Protein AF-A0A5M3WZW6-F1 (afdb_monomer_lite)

InterPro domains:
  IPR003206 Diol/glycerol dehydratase, large subunit [PF02286] (5-56)
  IPR016176 Cobalamin (vitamin B12)-dependent enzyme, catalytic [SSF51703] (3-56)
  IPR036999 Diol/glycerol dehydratase, large subunit superfamily [G3DSA:3.20.20.350] (1-60)

pLDDT: mean 85.11, std 18.02, range [44.06, 97.44]

Organism: NCBI:txid150177

Sequence (70 aa):
MTEVGRIRFMDAQPVNLDGFAVENAELGLVALASPHDPEPGLVVRDGVVAELDGVRSYSGWVNVAIVAVN

Radius of gyration: 25.56 Å; chains: 1; bounding box: 35×26×76 Å

Structure (mmCIF, N/CA/C/O backbone):
data_AF-A0A5M3WZW6-F1
#
_entry.id   AF-A0A5M3WZW6-F1
#
loop_
_atom_site.group_PDB
_atom_site.id
_atom_site.type_symbol
_atom_site.label_atom_id
_atom_site.label_alt_id
_atom_site.label_comp_id
_atom_site.label_asym_id
_atom_site.label_entity_id
_atom_site.label_seq_id
_atom_site.pdbx_PDB_ins_code
_atom_site.Cartn_x
_atom_site.Cartn_y
_atom_site.Cartn_z
_atom_site.occupancy
_atom_site.B_iso_or_equiv
_atom_site.auth_seq_id
_atom_site.auth_comp_id
_atom_site.auth_asym_id
_atom_site.auth_atom_id
_atom_site.pdbx_PDB_model_num
ATOM 1 N N . MET A 1 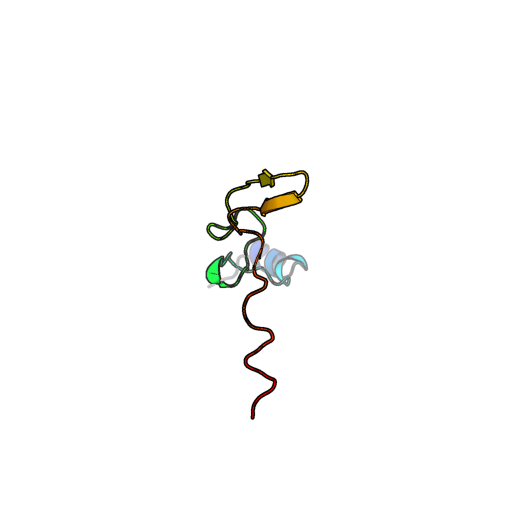1 ? 17.634 -17.273 -32.813 1.00 57.16 1 MET A N 1
ATOM 2 C CA . MET A 1 1 ? 16.409 -16.456 -32.734 1.00 57.16 1 MET A CA 1
ATOM 3 C C .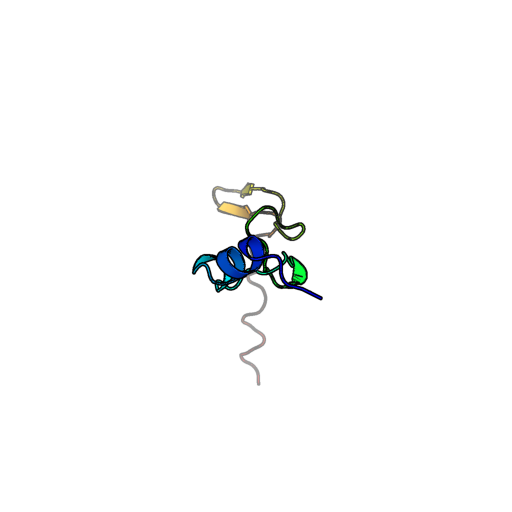 MET A 1 1 ? 16.769 -15.084 -33.273 1.00 57.16 1 MET A C 1
ATOM 5 O O . MET A 1 1 ? 17.574 -14.411 -32.647 1.00 57.16 1 MET A O 1
ATOM 9 N N . THR A 1 2 ? 16.322 -14.721 -34.472 1.00 59.94 2 THR A N 1
ATOM 10 C CA . THR A 1 2 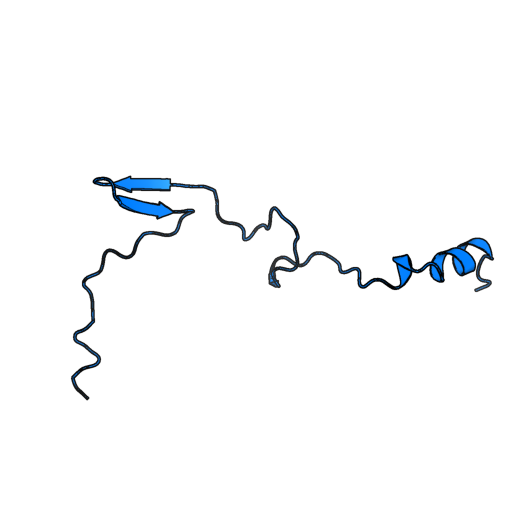? 16.635 -13.401 -35.037 1.00 59.94 2 THR A CA 1
ATOM 11 C C . THR A 1 2 ? 15.735 -12.386 -34.347 1.00 59.94 2 THR A C 1
ATOM 13 O O . THR A 1 2 ? 14.519 -12.443 -34.516 1.00 59.94 2 THR A O 1
ATOM 16 N N . GLU A 1 3 ? 16.302 -11.506 -33.527 1.00 68.62 3 GLU A N 1
ATOM 17 C CA . GLU A 1 3 ? 15.538 -10.409 -32.932 1.00 68.62 3 GLU A CA 1
ATOM 18 C C . GLU A 1 3 ? 14.924 -9.550 -34.042 1.00 68.62 3 GLU A C 1
ATOM 20 O O . GLU A 1 3 ? 15.614 -9.063 -34.942 1.00 68.62 3 GLU A O 1
ATOM 25 N N . VAL A 1 4 ? 13.605 -9.367 -33.992 1.00 83.50 4 VAL A N 1
ATOM 26 C CA . VAL A 1 4 ? 12.896 -8.472 -34.909 1.00 83.50 4 VAL A CA 1
ATOM 27 C C . VAL A 1 4 ? 13.291 -7.042 -34.545 1.00 83.50 4 VAL A C 1
ATOM 29 O O . VAL A 1 4 ? 13.107 -6.624 -33.405 1.00 83.50 4 VAL A O 1
ATOM 32 N N . GLY A 1 5 ? 13.814 -6.268 -35.502 1.00 84.19 5 GLY A N 1
ATOM 33 C CA . GLY A 1 5 ? 14.470 -4.978 -35.228 1.00 84.19 5 GLY A CA 1
ATOM 34 C C . GLY A 1 5 ? 13.642 -3.951 -34.439 1.00 84.19 5 GLY A C 1
ATOM 35 O O . GLY A 1 5 ? 14.221 -3.121 -33.744 1.00 84.19 5 GLY A O 1
ATOM 36 N N . ARG A 1 6 ? 12.304 -4.030 -34.495 1.00 90.31 6 ARG A N 1
ATOM 37 C CA . ARG A 1 6 ? 11.400 -3.208 -33.674 1.00 90.31 6 ARG A CA 1
ATOM 38 C C . ARG A 1 6 ? 11.474 -3.562 -32.186 1.00 90.31 6 ARG A C 1
ATOM 40 O O . ARG A 1 6 ? 11.500 -2.653 -31.369 1.00 90.31 6 ARG A O 1
ATOM 47 N N . ILE A 1 7 ? 11.514 -4.849 -31.848 1.00 91.75 7 ILE A N 1
ATOM 48 C CA . ILE A 1 7 ? 11.519 -5.319 -30.456 1.00 91.75 7 ILE A CA 1
ATOM 49 C C . ILE A 1 7 ? 12.828 -4.917 -29.782 1.00 91.75 7 ILE A C 1
ATOM 51 O O . ILE A 1 7 ? 12.795 -4.238 -28.767 1.00 91.75 7 ILE A O 1
ATOM 55 N N . ARG A 1 8 ? 13.966 -5.136 -30.452 1.00 89.56 8 ARG A N 1
ATOM 56 C CA . ARG A 1 8 ? 15.282 -4.674 -29.978 1.00 89.56 8 ARG A CA 1
ATOM 57 C C . ARG A 1 8 ? 15.332 -3.167 -29.691 1.00 89.56 8 ARG A C 1
ATOM 59 O O . ARG A 1 8 ? 15.977 -2.731 -28.746 1.00 89.56 8 ARG A O 1
ATOM 66 N N . PHE A 1 9 ? 14.683 -2.350 -30.526 1.00 92.19 9 PHE A N 1
ATOM 67 C CA . PHE A 1 9 ? 14.592 -0.904 -30.291 1.00 92.19 9 PHE A CA 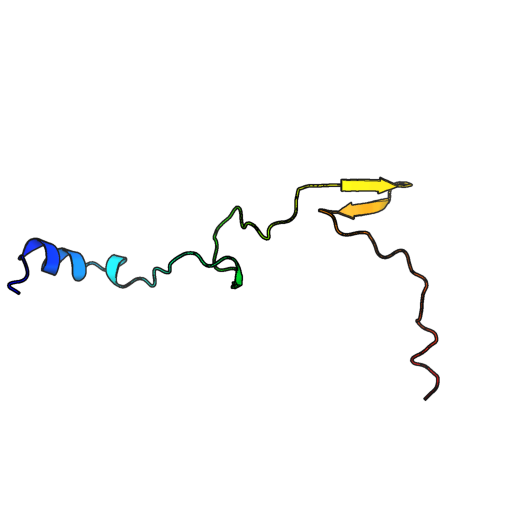1
ATOM 68 C C . PHE A 1 9 ? 13.722 -0.573 -29.069 1.00 92.19 9 PHE A C 1
ATOM 70 O O . PHE A 1 9 ? 14.052 0.341 -28.313 1.00 92.19 9 PHE A O 1
ATOM 77 N N . MET A 1 10 ? 12.619 -1.303 -28.886 1.00 92.75 10 MET A N 1
ATOM 78 C CA . MET A 1 10 ? 11.705 -1.119 -27.761 1.00 92.75 10 MET A CA 1
ATOM 79 C C . MET A 1 10 ? 12.328 -1.578 -26.436 1.00 92.75 10 MET A C 1
ATOM 81 O O . MET A 1 10 ? 12.214 -0.856 -25.454 1.00 92.75 10 MET A O 1
ATOM 85 N N . ASP A 1 11 ? 13.058 -2.690 -26.400 1.00 92.44 11 ASP A N 1
ATOM 86 C CA . ASP A 1 11 ? 13.698 -3.200 -25.174 1.00 92.44 11 ASP A CA 1
ATOM 87 C C . ASP A 1 11 ? 14.755 -2.237 -24.613 1.00 92.44 11 ASP A C 1
ATOM 89 O O . ASP A 1 11 ? 14.945 -2.149 -23.405 1.00 92.44 11 ASP A O 1
ATOM 93 N N . ALA A 1 12 ? 15.398 -1.449 -25.479 1.00 93.62 12 ALA A N 1
ATOM 94 C CA . ALA A 1 12 ? 16.360 -0.426 -25.075 1.00 93.62 12 ALA A CA 1
ATOM 95 C C . ALA A 1 12 ? 15.716 0.882 -24.568 1.00 93.62 12 ALA A C 1
ATOM 97 O O . ALA A 1 12 ? 16.440 1.816 -24.215 1.00 93.62 12 ALA A O 1
ATOM 98 N N . GLN A 1 13 ? 14.383 1.006 -24.579 1.00 96.12 13 GLN A N 1
ATOM 99 C CA . GLN A 1 13 ? 13.720 2.216 -24.089 1.00 96.12 13 GLN A CA 1
ATOM 100 C C . GLN A 1 13 ? 13.865 2.335 -22.564 1.00 96.12 13 GLN A C 1
ATOM 102 O O . GLN A 1 13 ? 13.724 1.325 -21.878 1.00 96.12 13 GLN A O 1
ATOM 107 N N . PRO A 1 14 ? 14.064 3.551 -22.012 1.00 96.44 14 PRO A N 1
ATOM 108 C CA . PRO A 1 14 ? 14.314 3.744 -20.580 1.00 96.44 14 PRO A CA 1
ATOM 109 C C . PRO A 1 14 ? 13.278 3.096 -19.658 1.00 96.44 14 PRO A C 1
ATOM 111 O O . PRO A 1 14 ? 13.653 2.525 -18.646 1.00 96.44 14 PRO A O 1
ATOM 114 N N . VAL A 1 15 ? 11.998 3.109 -20.050 1.00 95.00 15 VAL A N 1
ATOM 115 C CA . VAL A 1 15 ? 10.904 2.492 -19.281 1.00 95.00 15 VAL A CA 1
ATOM 116 C C . VAL A 1 15 ? 11.119 0.995 -19.049 1.00 95.00 15 VAL A C 1
ATOM 118 O O . VAL A 1 15 ? 10.809 0.486 -17.986 1.00 95.00 15 VAL A O 1
ATOM 121 N N . ASN A 1 16 ? 11.700 0.273 -20.008 1.00 93.81 16 ASN A N 1
ATOM 122 C CA . ASN A 1 16 ? 11.907 -1.173 -19.887 1.00 93.81 16 ASN A CA 1
ATOM 123 C C . ASN A 1 16 ? 13.110 -1.530 -19.001 1.00 93.81 16 ASN A C 1
ATOM 125 O O . ASN A 1 16 ? 13.366 -2.707 -18.760 1.00 93.81 16 ASN A O 1
ATOM 129 N N . LEU A 1 17 ? 13.844 -0.521 -18.525 1.00 92.31 17 LEU A N 1
ATOM 130 C CA . LEU A 1 17 ? 14.935 -0.666 -17.566 1.00 92.31 17 LEU A CA 1
ATOM 131 C C . LEU A 1 17 ? 14.479 -0.376 -16.128 1.00 92.31 17 LEU A C 1
ATOM 133 O O . LEU A 1 17 ? 15.269 -0.545 -15.197 1.00 92.31 17 LEU A O 1
ATOM 137 N N . ASP A 1 18 ? 13.221 0.035 -15.941 1.00 95.50 18 ASP A N 1
ATOM 138 C CA . ASP A 1 18 ? 12.620 0.201 -14.624 1.00 95.50 18 ASP A CA 1
ATOM 139 C C . ASP A 1 18 ? 12.345 -1.164 -13.972 1.00 95.50 18 ASP A C 1
ATOM 141 O O . ASP A 1 18 ? 12.066 -2.174 -14.626 1.00 95.50 18 ASP A O 1
ATOM 145 N N . GLY A 1 19 ? 12.407 -1.198 -12.642 1.00 92.75 19 GLY A N 1
ATOM 146 C CA . GLY A 1 19 ? 12.113 -2.393 -11.859 1.00 92.75 19 GLY A CA 1
ATOM 147 C C . GLY A 1 19 ? 10.611 -2.633 -11.731 1.00 92.75 19 GLY A C 1
ATOM 148 O O . GLY A 1 19 ? 10.013 -2.231 -10.735 1.00 92.75 19 GLY A O 1
ATOM 149 N N . PHE A 1 20 ? 10.003 -3.312 -12.703 1.00 93.75 20 PHE A N 1
ATOM 150 C CA . PHE A 1 20 ? 8.636 -3.819 -12.568 1.00 93.75 20 PHE A CA 1
ATOM 151 C C . PHE A 1 20 ? 8.623 -5.174 -11.862 1.00 93.75 20 PHE A C 1
ATOM 153 O O . PHE A 1 20 ? 9.388 -6.079 -12.197 1.00 93.75 20 PHE A O 1
ATOM 160 N N . ALA A 1 21 ? 7.724 -5.321 -10.893 1.00 93.62 21 ALA A N 1
ATOM 161 C CA . ALA A 1 21 ? 7.509 -6.558 -10.158 1.00 93.62 21 ALA A CA 1
ATOM 162 C C . ALA A 1 21 ? 6.067 -7.039 -10.335 1.00 93.62 21 ALA A C 1
ATOM 164 O O . ALA A 1 21 ? 5.155 -6.251 -10.580 1.00 93.62 21 ALA A O 1
ATOM 165 N N . VAL A 1 22 ? 5.875 -8.349 -10.195 1.00 96.44 22 VAL A N 1
ATOM 166 C CA . VAL A 1 22 ? 4.542 -8.943 -10.073 1.00 96.44 22 VAL A CA 1
ATOM 167 C C . VAL A 1 22 ? 4.034 -8.702 -8.654 1.00 96.44 22 VAL A C 1
ATOM 169 O O . VAL A 1 22 ? 4.821 -8.729 -7.706 1.00 96.44 22 VAL A O 1
ATOM 172 N N . GLU A 1 23 ? 2.729 -8.481 -8.509 1.00 96.75 23 GLU A N 1
ATOM 173 C CA . GLU A 1 23 ? 2.104 -8.303 -7.201 1.00 96.75 23 GLU A CA 1
ATOM 174 C C . GLU A 1 23 ? 2.323 -9.522 -6.293 1.00 96.75 23 GLU A C 1
ATOM 176 O O . GLU A 1 23 ? 2.249 -10.676 -6.725 1.00 96.75 23 GLU A O 1
ATOM 181 N N . ASN A 1 24 ? 2.582 -9.259 -5.013 1.00 97.06 24 ASN A N 1
ATOM 182 C CA . ASN A 1 24 ? 2.735 -10.279 -3.985 1.00 97.06 24 ASN A CA 1
ATOM 183 C C . ASN A 1 24 ? 2.209 -9.763 -2.637 1.00 97.06 24 ASN A C 1
ATOM 185 O O . ASN A 1 24 ? 2.923 -9.089 -1.892 1.00 97.06 24 ASN A O 1
ATOM 189 N N . ALA A 1 25 ? 0.959 -10.109 -2.322 1.00 97.06 25 ALA A N 1
ATOM 190 C CA . ALA A 1 25 ? 0.277 -9.675 -1.104 1.00 97.06 25 ALA A CA 1
ATOM 191 C C . ALA A 1 25 ? 0.953 -10.181 0.183 1.00 97.06 25 ALA A C 1
ATOM 193 O O . ALA A 1 25 ? 1.005 -9.446 1.164 1.00 97.06 25 ALA A O 1
ATOM 194 N N . GLU A 1 26 ? 1.536 -11.385 0.167 1.00 97.44 26 GLU A N 1
ATOM 195 C CA . GLU A 1 26 ? 2.231 -11.969 1.328 1.00 97.44 26 GLU A CA 1
ATOM 196 C C . GLU A 1 26 ? 3.449 -11.143 1.761 1.00 97.44 26 GLU A C 1
ATOM 198 O O . GLU A 1 26 ? 3.835 -11.147 2.927 1.00 97.44 26 GLU A O 1
ATOM 203 N N . LEU A 1 27 ? 4.062 -10.422 0.818 1.00 96.19 27 LEU A N 1
ATOM 204 C CA . LEU A 1 27 ? 5.201 -9.537 1.067 1.00 96.19 27 LEU A CA 1
ATOM 205 C C . LEU A 1 27 ? 4.802 -8.057 1.169 1.00 96.19 27 LEU A C 1
ATOM 207 O O . LEU A 1 27 ? 5.678 -7.198 1.255 1.00 96.19 27 LEU A O 1
ATOM 211 N N . GLY A 1 28 ? 3.504 -7.743 1.110 1.00 95.44 28 GLY A N 1
ATOM 212 C CA . GLY A 1 28 ? 3.013 -6.365 1.029 1.00 95.44 28 GLY A CA 1
ATOM 213 C C . GLY A 1 28 ? 3.343 -5.662 -0.295 1.00 95.44 28 GLY A C 1
ATOM 214 O O . GLY A 1 28 ? 3.266 -4.440 -0.375 1.00 95.44 28 GLY A O 1
ATOM 215 N N . LEU A 1 29 ? 3.714 -6.408 -1.341 1.00 96.88 29 LEU A N 1
ATOM 216 C CA . LEU A 1 29 ? 4.007 -5.883 -2.679 1.00 96.88 29 LEU A CA 1
ATOM 217 C C . LEU A 1 29 ? 2.733 -5.840 -3.527 1.00 96.88 29 LEU A C 1
ATOM 219 O O . LEU A 1 29 ? 2.652 -6.455 -4.587 1.00 96.88 29 LEU A O 1
ATOM 223 N N . VAL A 1 30 ? 1.715 -5.144 -3.041 1.00 97.00 30 VAL A N 1
ATOM 224 C CA . VAL A 1 30 ? 0.466 -4.886 -3.763 1.00 97.00 30 VAL A CA 1
ATOM 225 C C . VAL A 1 30 ? 0.125 -3.416 -3.586 1.00 97.00 30 VAL A C 1
ATOM 227 O O . VAL A 1 30 ? 0.327 -2.858 -2.510 1.00 97.00 30 VAL A O 1
ATOM 230 N N . ALA A 1 31 ? -0.323 -2.759 -4.653 1.00 95.81 31 ALA A N 1
ATOM 231 C CA . ALA A 1 31 ? -0.532 -1.317 -4.601 1.00 95.81 31 ALA A CA 1
ATOM 232 C C . ALA A 1 31 ? -1.734 -0.948 -3.719 1.00 95.81 31 ALA A C 1
ATOM 234 O O . ALA A 1 31 ? -1.641 -0.029 -2.910 1.00 95.81 31 ALA A O 1
ATOM 235 N N . LEU A 1 32 ? -2.862 -1.638 -3.909 1.00 95.62 32 LEU A N 1
ATOM 236 C CA . LEU A 1 32 ? -4.151 -1.384 -3.263 1.00 95.62 32 LEU A CA 1
ATOM 237 C C . LEU A 1 32 ? -4.981 -2.677 -3.239 1.00 95.62 32 LEU A C 1
ATOM 239 O O . LEU A 1 32 ? -4.753 -3.555 -4.068 1.00 95.62 32 LEU A O 1
ATOM 243 N N . ALA A 1 33 ? -5.993 -2.737 -2.366 1.00 94.44 33 ALA A N 1
ATOM 244 C CA . ALA A 1 33 ? -6.972 -3.827 -2.304 1.00 94.44 33 ALA A CA 1
ATOM 245 C C . ALA A 1 33 ? -6.321 -5.204 -2.097 1.00 94.44 33 ALA A C 1
ATOM 247 O O . ALA A 1 33 ? -6.646 -6.184 -2.774 1.00 94.44 33 ALA A O 1
ATOM 248 N N . SER A 1 34 ? -5.387 -5.263 -1.149 1.00 96.81 34 SER A N 1
ATOM 249 C CA . SER A 1 34 ? -4.797 -6.519 -0.712 1.00 96.81 34 SER A CA 1
ATOM 250 C C . SER A 1 34 ? -5.885 -7.431 -0.139 1.00 96.81 34 SER A C 1
ATOM 252 O O . SER A 1 34 ? -6.756 -6.954 0.588 1.00 96.81 34 SER A O 1
ATOM 254 N N . PRO A 1 35 ? -5.814 -8.757 -0.347 1.00 96.38 35 PRO A N 1
ATOM 255 C CA . PRO A 1 35 ? -6.636 -9.696 0.419 1.00 96.38 35 PRO A CA 1
ATOM 256 C C . PRO A 1 35 ? -6.362 -9.634 1.933 1.00 96.38 35 PRO A C 1
ATOM 258 O O . PRO A 1 35 ? -7.176 -10.121 2.712 1.00 96.38 35 PRO A O 1
ATOM 261 N N . HIS A 1 36 ? -5.227 -9.052 2.338 1.00 96.12 36 HIS A N 1
ATOM 262 C CA . HIS A 1 36 ? -4.847 -8.842 3.736 1.00 96.12 36 HIS A CA 1
ATOM 263 C C . HIS A 1 36 ? -5.255 -7.464 4.281 1.00 96.12 36 HIS A C 1
ATOM 265 O O . HIS A 1 36 ? -5.007 -7.194 5.456 1.00 96.12 36 HIS A O 1
ATOM 271 N N . ASP A 1 37 ? -5.858 -6.593 3.463 1.00 96.44 37 ASP A N 1
ATOM 272 C CA . ASP A 1 37 ? -6.396 -5.320 3.951 1.00 96.44 37 ASP A CA 1
ATOM 273 C C . ASP A 1 37 ? -7.608 -5.601 4.863 1.00 96.44 37 ASP A C 1
ATOM 275 O O . ASP A 1 37 ? -8.451 -6.439 4.521 1.00 96.44 37 ASP A O 1
ATOM 279 N N . PRO A 1 38 ? -7.724 -4.941 6.032 1.00 96.31 38 PRO A N 1
ATOM 280 C CA . PRO A 1 38 ? -8.848 -5.171 6.926 1.00 96.31 38 PRO A CA 1
ATOM 281 C C . PRO A 1 38 ? -10.153 -4.635 6.326 1.00 96.31 38 PRO A C 1
ATOM 283 O O . PRO A 1 38 ? -10.169 -3.658 5.575 1.00 96.31 38 PRO A O 1
ATOM 286 N N . GLU A 1 39 ? -11.272 -5.257 6.701 1.00 96.00 39 GLU A N 1
ATOM 287 C CA . GLU A 1 39 ? -12.588 -4.728 6.353 1.00 96.00 39 GLU A CA 1
ATOM 288 C C . GLU A 1 39 ? -12.816 -3.388 7.080 1.00 96.00 39 GLU A C 1
ATOM 290 O O . GLU A 1 39 ? -12.618 -3.324 8.300 1.00 96.00 39 GLU A O 1
ATOM 295 N N . PRO A 1 40 ? -13.242 -2.324 6.372 1.00 97.31 40 PRO A N 1
ATOM 296 C CA . PRO A 1 40 ? -13.470 -1.026 6.994 1.00 97.31 40 PRO A CA 1
ATOM 297 C C . PRO A 1 40 ? -14.512 -1.099 8.115 1.00 97.31 40 PRO A C 1
ATOM 299 O O . PRO A 1 40 ? -15.632 -1.574 7.906 1.00 97.31 40 PRO A O 1
ATOM 302 N N . GLY A 1 41 ? -14.186 -0.566 9.292 1.00 97.31 41 GLY A N 1
ATOM 303 C CA . GLY A 1 41 ? -15.083 -0.626 10.444 1.00 97.31 41 GLY A CA 1
ATOM 304 C C . GLY A 1 41 ? -14.724 0.340 11.567 1.00 97.31 41 GLY A C 1
ATOM 305 O O . GLY A 1 41 ? -13.561 0.606 11.847 1.00 97.31 41 GLY A O 1
ATOM 306 N N . LEU A 1 42 ? -15.739 0.862 12.259 1.00 97.25 42 LEU A N 1
ATOM 307 C CA . LEU A 1 42 ? -15.554 1.738 13.416 1.00 97.25 42 LEU A CA 1
ATOM 308 C C . LEU A 1 42 ? -16.620 1.463 14.475 1.00 97.25 42 LEU A C 1
ATOM 310 O O . LEU A 1 42 ? -17.819 1.521 14.198 1.00 97.25 42 LEU A O 1
ATOM 314 N N . VAL A 1 43 ? -16.183 1.248 15.715 1.00 96.81 43 VAL A N 1
ATOM 315 C CA . VAL A 1 43 ? -17.065 1.176 16.885 1.00 96.81 43 VAL A CA 1
ATOM 316 C C . VAL A 1 43 ? -16.656 2.251 17.879 1.00 96.81 43 VAL A C 1
ATOM 318 O O . VAL A 1 43 ? -15.510 2.297 18.318 1.00 96.81 43 VAL A O 1
ATOM 321 N N . VAL A 1 44 ? -17.609 3.088 18.286 1.00 95.88 44 VAL A N 1
ATOM 322 C CA . VAL A 1 44 ? -17.416 4.124 19.311 1.00 95.88 44 VAL A CA 1
ATOM 323 C C . VAL A 1 44 ? -18.283 3.801 20.525 1.00 95.88 44 VAL A C 1
ATOM 325 O O . VAL A 1 44 ? -19.454 3.447 20.379 1.00 95.88 44 VAL A O 1
ATOM 328 N N . ARG A 1 45 ? -17.717 3.922 21.729 1.00 93.56 45 ARG A N 1
ATOM 329 C CA . ARG A 1 45 ? -18.420 3.778 23.015 1.00 93.56 45 ARG A CA 1
ATOM 330 C C . ARG A 1 45 ? -18.001 4.911 23.939 1.00 93.56 45 ARG A C 1
ATOM 332 O O . ARG A 1 45 ? -16.815 5.200 24.040 1.00 93.56 45 ARG A O 1
ATOM 339 N N . ASP A 1 46 ? -18.970 5.578 24.561 1.00 94.38 46 ASP A N 1
ATOM 340 C CA . ASP A 1 46 ? -18.735 6.694 25.492 1.00 94.38 46 ASP A CA 1
ATOM 341 C C . ASP A 1 46 ? -17.838 7.809 24.918 1.00 94.38 46 ASP A C 1
ATOM 343 O O . ASP A 1 46 ? -17.028 8.417 25.612 1.00 94.38 46 ASP A O 1
ATOM 347 N N . GLY A 1 47 ? -17.963 8.063 23.611 1.00 94.69 47 GLY A N 1
ATOM 348 C CA . GLY A 1 47 ? -17.152 9.053 22.896 1.00 94.69 47 GLY A CA 1
ATOM 349 C C . GLY A 1 47 ? -15.718 8.612 22.579 1.00 94.69 47 GLY A C 1
ATOM 350 O O . GLY A 1 47 ? -14.951 9.415 22.054 1.00 94.69 47 GLY A O 1
ATOM 351 N N . VAL A 1 48 ? -15.351 7.356 22.853 1.00 93.25 48 VAL A N 1
ATOM 352 C CA . VAL A 1 48 ? -14.017 6.789 22.604 1.00 93.25 48 VAL A CA 1
ATOM 353 C C . VAL A 1 48 ? -14.091 5.679 21.553 1.00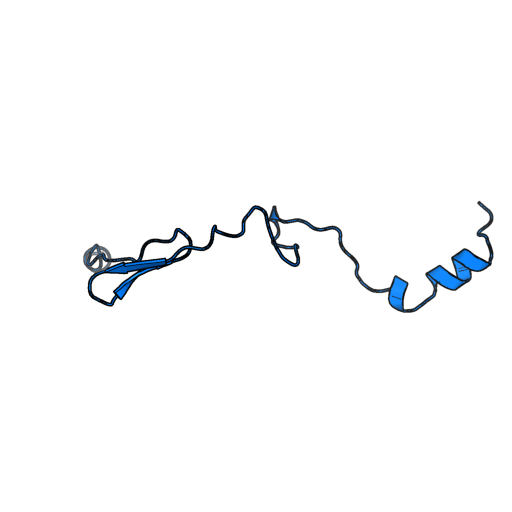 93.25 48 VAL A C 1
ATOM 355 O O . VAL A 1 48 ? -15.033 4.887 21.528 1.00 93.25 48 VAL A O 1
ATOM 358 N N . VAL A 1 49 ? -13.083 5.597 20.680 1.00 94.19 49 VAL A N 1
ATOM 359 C CA . VAL A 1 49 ? -12.953 4.501 19.708 1.00 94.19 49 VAL A CA 1
ATOM 360 C C . VAL A 1 49 ? -12.684 3.191 20.452 1.00 94.19 49 VAL A C 1
ATOM 362 O O . VAL A 1 49 ? -11.660 3.021 21.115 1.00 94.19 49 VAL A O 1
ATOM 365 N N . ALA A 1 50 ? -13.635 2.268 20.357 1.00 94.56 50 ALA A N 1
ATOM 366 C CA . ALA A 1 50 ? -13.577 0.945 20.960 1.00 94.56 50 ALA A CA 1
ATOM 367 C C . ALA A 1 50 ? -13.054 -0.126 19.986 1.00 94.56 50 ALA A C 1
ATOM 369 O O . ALA A 1 50 ? -12.543 -1.152 20.429 1.00 94.56 50 ALA A O 1
ATOM 370 N N . GLU A 1 51 ? -13.187 0.095 18.677 1.00 96.00 51 GLU A N 1
ATOM 371 C CA . GLU A 1 51 ? -12.672 -0.782 17.617 1.00 96.00 51 GLU A CA 1
ATOM 372 C C . GLU A 1 51 ? -12.462 0.022 16.328 1.00 96.00 51 GLU A C 1
ATOM 374 O O . GLU A 1 51 ? -13.295 0.879 16.015 1.00 96.00 51 GLU A O 1
ATOM 379 N N . LEU A 1 52 ? -11.378 -0.253 15.600 1.00 96.50 52 LEU A N 1
ATOM 380 C CA . LEU A 1 52 ? -11.070 0.324 14.289 1.00 96.50 52 LEU A CA 1
ATOM 381 C C . LEU A 1 52 ? -10.590 -0.788 13.349 1.00 96.50 52 LEU A C 1
ATOM 383 O O . LEU A 1 52 ? -9.640 -1.490 13.688 1.00 96.50 52 LEU A O 1
ATOM 387 N N . ASP A 1 53 ? -11.256 -0.947 12.207 1.00 96.88 53 ASP A N 1
ATOM 388 C CA . ASP A 1 53 ? -10.944 -1.915 11.147 1.00 96.88 53 ASP A CA 1
ATOM 389 C C . ASP A 1 53 ? -10.684 -3.336 11.692 1.00 96.88 53 ASP A C 1
ATOM 391 O O . ASP A 1 53 ? -9.669 -3.978 11.425 1.00 96.88 53 ASP A O 1
ATOM 395 N N . GLY A 1 54 ? -11.594 -3.805 12.557 1.00 94.50 54 GLY A N 1
ATOM 396 C CA . GLY A 1 54 ? -11.528 -5.115 13.218 1.00 94.50 54 GLY A CA 1
ATOM 397 C C . GLY A 1 54 ? -10.553 -5.209 14.402 1.00 94.50 54 GLY A C 1
ATOM 398 O O . GLY A 1 54 ? -10.522 -6.228 15.099 1.00 94.50 54 GLY A O 1
ATOM 399 N N . VAL A 1 55 ? -9.777 -4.159 14.688 1.00 94.44 55 VAL A N 1
ATOM 400 C CA . VAL A 1 55 ? -8.831 -4.104 15.812 1.00 94.44 55 VAL A CA 1
ATOM 401 C C . VAL A 1 55 ? -9.481 -3.429 17.017 1.00 94.44 55 VAL A C 1
ATOM 403 O O . VAL A 1 55 ? -9.795 -2.239 17.002 1.00 94.44 55 VAL A O 1
ATOM 406 N N . ARG A 1 56 ? -9.664 -4.184 18.106 1.00 93.31 56 ARG A N 1
ATOM 407 C CA . ARG A 1 56 ? -10.216 -3.650 19.361 1.00 93.31 56 ARG A CA 1
ATOM 408 C C . ARG A 1 56 ? -9.222 -2.746 20.069 1.00 93.31 56 ARG A C 1
ATOM 410 O O . ARG A 1 56 ? -8.034 -3.059 20.154 1.00 93.31 56 ARG A O 1
ATOM 417 N N . SER A 1 57 ? -9.726 -1.663 20.649 1.00 87.69 57 SER A N 1
ATOM 418 C CA . SER A 1 57 ? -8.910 -0.820 21.508 1.00 87.69 57 SER A CA 1
ATOM 419 C C . SER A 1 57 ? -8.489 -1.590 22.759 1.00 87.69 57 SER A C 1
ATOM 421 O O . SER A 1 57 ? -9.237 -2.390 23.331 1.00 87.69 57 SER A O 1
ATOM 423 N N . TYR A 1 58 ? -7.248 -1.370 23.182 1.00 79.31 58 TYR A N 1
ATOM 424 C CA . TYR A 1 58 ? -6.745 -1.963 24.407 1.00 79.31 58 TYR A CA 1
ATOM 425 C C . TYR A 1 58 ? -7.316 -1.200 25.606 1.00 79.31 58 TYR A C 1
ATOM 427 O O . TYR A 1 58 ? -6.884 -0.092 25.908 1.00 79.31 58 TYR A O 1
ATOM 435 N N . SER A 1 59 ? -8.287 -1.791 26.304 1.00 63.47 59 SER A N 1
ATOM 436 C CA . SER A 1 59 ? -8.879 -1.215 27.522 1.00 63.47 59 SER A CA 1
ATOM 437 C C . SER A 1 59 ? -8.244 -1.750 28.816 1.00 63.47 59 SER A C 1
ATOM 439 O O . SER A 1 59 ? -8.840 -1.665 29.891 1.00 63.47 59 SER A O 1
ATOM 441 N N . GLY A 1 60 ? -7.068 -2.375 28.730 1.00 54.88 60 GLY A N 1
ATOM 442 C CA . GLY A 1 60 ? -6.480 -3.111 29.842 1.00 54.88 60 GLY A CA 1
ATOM 443 C C . GLY A 1 60 ? -5.593 -2.256 30.743 1.00 54.88 60 GLY A C 1
ATOM 444 O O . GLY A 1 60 ? -4.416 -2.070 30.453 1.00 54.88 60 GLY A O 1
ATOM 445 N N . TRP A 1 61 ? -6.074 -1.904 31.937 1.00 49.12 61 TRP A N 1
ATOM 446 C CA . TRP A 1 61 ? -5.200 -1.848 33.120 1.00 49.12 61 TRP A CA 1
ATOM 447 C C . TRP A 1 61 ? -4.811 -3.281 33.512 1.00 49.12 61 TRP A C 1
ATOM 449 O O . TRP A 1 61 ? -5.206 -3.781 34.560 1.00 49.12 61 TRP A O 1
ATOM 459 N N . VAL A 1 62 ? -4.115 -4.003 32.635 1.00 49.19 62 VAL A N 1
ATOM 460 C CA . VAL A 1 62 ? -3.702 -5.383 32.893 1.00 49.19 62 VAL A CA 1
ATOM 461 C C . VAL A 1 62 ? -2.204 -5.483 32.613 1.00 49.19 62 VAL A C 1
ATOM 463 O O . VAL A 1 62 ? -1.754 -5.355 31.480 1.00 49.19 62 VAL A O 1
ATOM 466 N N . ASN A 1 63 ? -1.459 -5.695 33.704 1.00 45.94 63 ASN A N 1
ATOM 467 C CA . ASN A 1 63 ? -0.058 -6.128 33.801 1.00 45.94 63 ASN A CA 1
ATOM 468 C C . ASN A 1 63 ? 1.091 -5.110 33.629 1.00 45.94 63 ASN A C 1
ATOM 470 O O . ASN A 1 63 ? 2.126 -5.453 33.070 1.00 45.94 63 ASN A O 1
ATOM 474 N N . VAL A 1 64 ? 1.025 -3.943 34.286 1.00 48.81 64 VAL A N 1
ATOM 475 C CA . VAL A 1 64 ? 2.253 -3.206 34.707 1.00 48.81 64 VAL A CA 1
ATOM 476 C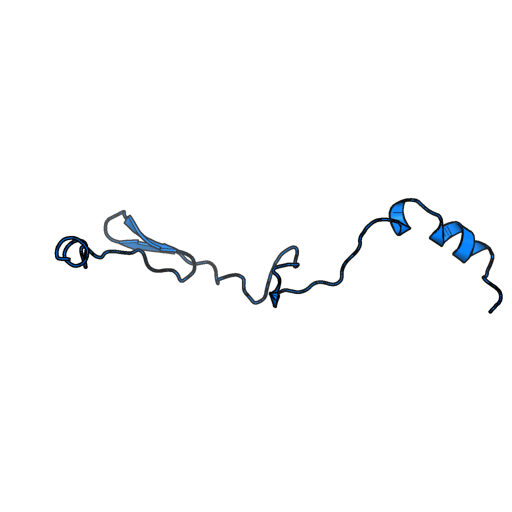 C . VAL A 1 64 ? 2.758 -3.687 36.090 1.00 48.81 64 VAL A C 1
ATOM 478 O O . VAL A 1 64 ? 3.574 -3.041 36.731 1.00 48.81 64 VAL A O 1
ATOM 481 N N . ALA A 1 65 ? 2.295 -4.846 36.578 1.00 47.12 65 ALA A N 1
ATOM 482 C CA . ALA A 1 65 ? 2.705 -5.408 37.875 1.00 47.12 65 ALA A CA 1
ATOM 483 C C . ALA A 1 65 ? 3.696 -6.592 37.787 1.00 47.12 65 ALA A C 1
ATOM 485 O O . ALA A 1 65 ? 4.192 -7.024 38.819 1.00 47.12 65 ALA A O 1
ATOM 486 N N . ILE A 1 66 ? 4.015 -7.124 36.595 1.00 48.97 66 ILE A N 1
ATOM 487 C CA . ILE A 1 66 ? 4.843 -8.349 36.456 1.00 48.97 66 ILE A CA 1
ATOM 488 C C . ILE A 1 66 ? 6.299 -8.061 36.020 1.00 48.97 66 ILE A C 1
ATOM 490 O O . ILE A 1 66 ? 7.137 -8.952 36.051 1.00 48.97 66 ILE A O 1
ATOM 494 N N . VAL A 1 67 ? 6.661 -6.808 35.711 1.00 48.09 67 VAL A N 1
ATOM 495 C CA . VAL A 1 67 ? 8.048 -6.429 35.328 1.00 48.09 67 VAL A CA 1
ATOM 496 C C . VAL A 1 67 ? 8.755 -5.608 36.422 1.00 48.09 67 VAL A C 1
ATOM 498 O O . VAL A 1 67 ? 9.765 -4.961 36.184 1.00 48.09 67 VAL A O 1
ATOM 501 N N . ALA A 1 68 ? 8.236 -5.630 37.651 1.00 44.06 68 ALA A N 1
ATOM 502 C CA . ALA A 1 68 ? 8.873 -5.001 38.811 1.00 44.06 68 ALA A CA 1
ATOM 503 C C . ALA A 1 68 ? 9.023 -5.979 39.986 1.00 44.06 68 ALA A C 1
ATOM 505 O O . ALA A 1 68 ? 8.963 -5.567 41.135 1.00 44.06 68 ALA A O 1
ATOM 506 N N . VAL A 1 69 ? 9.182 -7.279 39.717 1.00 45.62 69 VAL A N 1
ATOM 507 C CA . VAL A 1 69 ? 9.696 -8.246 40.701 1.00 45.62 69 VAL A CA 1
ATOM 508 C C . VAL A 1 69 ? 10.499 -9.324 39.963 1.00 45.62 69 VAL A C 1
ATOM 510 O O . VAL A 1 69 ? 10.021 -10.432 39.738 1.00 45.62 69 VAL A O 1
ATOM 513 N N . ASN A 1 70 ? 11.692 -8.950 39.508 1.00 45.09 70 ASN A N 1
ATOM 514 C CA . ASN A 1 70 ? 12.886 -9.801 39.428 1.00 45.09 70 ASN A CA 1
ATOM 515 C C . ASN A 1 70 ? 14.099 -8.915 39.157 1.00 45.09 70 ASN A C 1
ATOM 517 O O . ASN A 1 70 ? 14.085 -8.219 38.118 1.00 45.09 70 ASN A O 1
#

Foldseek 3Di:
DDPDVVVVVVCPDPVVVDDDDDADLVVPRDDDDRPPQADADFDDDPNHTQDGSNRGDPPDPPDPPPVPDD

Secondary structure (DSSP, 8-state):
----HHHHHHHTSGGGGS-----BGGGTB-SS--TTSPPP-EEEETTEEEEETTEE-------SSSSS--